Protein AF-A0A1H2ES72-F1 (afdb_monomer_lite)

Secondary structure (DSSP, 8-state):
-----------HHHHHHHHHHHHHTTS-HHHHHHHHHHHHHHHHT-----HHHH-TTTTS--

Sequence (62 aa):
MKTATLNLRINPALKEAVRIAANREHRSIANLVEVLIRQHCEQAGISIPDQAELFPGDSADE

pLDDT: mean 86.61, std 14.47, range [47.19, 97.81]

Foldseek 3Di:
DDDDDDDDDDDPVVVVVLVVVCVVVVHDSVVSVVVVVVVVCVVVVHDDDDPCVVCVPPPPDD

Radius of gyration: 15.14 Å; chains: 1; bounding box: 28×22×43 Å

InterPro domains:
  IPR010985 Ribbon-helix-helix [SSF47598] (3-47)

Structure (mmCIF, N/CA/C/O backbone):
data_AF-A0A1H2ES72-F1
#
_entry.id   AF-A0A1H2ES72-F1
#
loop_
_atom_site.group_PDB
_atom_site.id
_atom_site.type_symbol
_atom_site.label_atom_id
_atom_site.label_alt_id
_atom_site.label_comp_id
_atom_site.label_asym_id
_atom_site.label_entity_id
_atom_site.label_seq_id
_atom_site.pdbx_PDB_ins_code
_atom_site.Cartn_x
_atom_site.Cartn_y
_atom_site.Cartn_z
_atom_site.occupancy
_atom_site.B_iso_or_equiv
_atom_site.auth_seq_id
_atom_site.auth_comp_id
_atom_site.auth_asym_id
_atom_site.auth_atom_id
_atom_site.pdbx_PDB_model_num
ATOM 1 N N . MET A 1 1 ? -3.864 9.804 14.665 1.00 59.53 1 MET A N 1
ATOM 2 C CA . MET A 1 1 ? -3.912 8.666 13.724 1.00 59.53 1 MET A CA 1
ATOM 3 C C . MET A 1 1 ? -2.762 7.752 14.094 1.00 59.53 1 MET A C 1
ATOM 5 O O . MET A 1 1 ? -1.625 8.208 14.060 1.00 59.53 1 MET A O 1
ATOM 9 N N . LYS A 1 2 ? -3.045 6.544 14.585 1.00 75.81 2 LYS A N 1
ATOM 10 C CA . LYS A 1 2 ? -1.981 5.602 14.966 1.00 75.81 2 LYS A CA 1
ATOM 11 C C . LYS A 1 2 ? -1.427 4.997 13.674 1.00 75.81 2 LYS A C 1
ATOM 13 O O . LYS A 1 2 ? -2.137 4.931 12.680 1.00 75.81 2 LYS A O 1
ATOM 18 N N . THR A 1 3 ? -0.165 4.610 13.611 1.00 80.56 3 THR A N 1
ATOM 19 C CA . THR A 1 3 ? 0.394 3.985 12.399 1.00 80.56 3 THR A CA 1
ATOM 20 C C . THR A 1 3 ? 1.186 2.762 12.803 1.00 80.56 3 THR A C 1
ATOM 22 O O . THR A 1 3 ? 1.975 2.834 13.742 1.00 80.56 3 THR A O 1
ATOM 25 N N . ALA A 1 4 ? 0.990 1.653 12.096 1.00 85.25 4 ALA A N 1
ATOM 26 C CA . ALA A 1 4 ? 1.766 0.436 12.283 1.00 85.25 4 ALA A CA 1
ATOM 27 C C . ALA A 1 4 ? 2.725 0.247 11.101 1.00 85.25 4 ALA A C 1
ATOM 29 O O . ALA A 1 4 ? 2.383 0.542 9.956 1.00 85.25 4 ALA A O 1
ATOM 30 N N . THR A 1 5 ? 3.928 -0.255 11.374 1.00 88.94 5 THR A N 1
ATOM 31 C CA . THR A 1 5 ? 4.933 -0.513 10.337 1.00 88.94 5 THR A CA 1
ATOM 32 C C . THR A 1 5 ? 4.750 -1.910 9.751 1.00 88.94 5 THR A C 1
ATOM 34 O O . THR A 1 5 ? 4.856 -2.902 10.470 1.00 88.94 5 THR A O 1
ATOM 37 N N . LEU A 1 6 ? 4.562 -2.003 8.431 1.00 88.75 6 LEU A N 1
ATOM 38 C CA . LEU A 1 6 ? 4.550 -3.266 7.688 1.00 88.75 6 LEU A CA 1
ATOM 39 C C . LEU A 1 6 ? 5.919 -3.512 7.033 1.00 88.75 6 LEU A C 1
ATOM 41 O O . LEU A 1 6 ? 6.301 -2.815 6.094 1.00 88.75 6 LEU A O 1
ATOM 45 N N . ASN A 1 7 ? 6.660 -4.520 7.504 1.00 92.81 7 ASN A N 1
ATOM 46 C CA . ASN A 1 7 ? 7.908 -4.951 6.865 1.00 92.81 7 ASN A CA 1
ATOM 47 C C . ASN A 1 7 ? 7.620 -5.982 5.768 1.00 92.81 7 ASN A C 1
ATOM 49 O O . ASN A 1 7 ? 7.253 -7.119 6.057 1.00 92.81 7 ASN A O 1
ATOM 53 N N . LEU A 1 8 ? 7.820 -5.595 4.507 1.00 90.31 8 LEU A N 1
ATOM 54 C CA . LEU A 1 8 ? 7.531 -6.429 3.344 1.00 90.31 8 LEU A CA 1
ATOM 55 C C . LEU A 1 8 ? 8.819 -6.860 2.626 1.00 90.31 8 LEU A C 1
ATOM 57 O O . LEU A 1 8 ? 9.665 -6.033 2.284 1.00 90.31 8 LEU A O 1
ATOM 61 N N . ARG A 1 9 ? 8.939 -8.159 2.332 1.00 95.06 9 ARG A N 1
ATOM 62 C CA . ARG A 1 9 ? 9.976 -8.705 1.446 1.00 95.06 9 ARG A CA 1
ATOM 63 C C . ARG A 1 9 ? 9.365 -8.971 0.073 1.00 95.06 9 ARG A C 1
ATOM 65 O O . ARG A 1 9 ? 8.461 -9.788 -0.044 1.00 95.06 9 ARG A O 1
ATOM 72 N N . ILE A 1 10 ? 9.870 -8.298 -0.957 1.00 94.44 10 ILE A N 1
ATOM 73 C CA . ILE A 1 10 ? 9.439 -8.468 -2.352 1.00 94.44 10 ILE A CA 1
ATOM 74 C C . ILE A 1 10 ? 10.638 -8.566 -3.284 1.00 94.44 10 ILE A C 1
ATOM 76 O O . ILE A 1 10 ? 11.743 -8.134 -2.953 1.00 94.44 10 ILE A O 1
ATOM 80 N N . ASN A 1 11 ? 10.395 -9.112 -4.475 1.00 97.75 11 ASN A N 1
ATOM 81 C CA . ASN A 1 11 ? 11.373 -9.114 -5.552 1.00 97.75 11 ASN A CA 1
ATOM 82 C C . ASN A 1 11 ? 11.820 -7.664 -5.875 1.00 97.75 11 ASN A C 1
ATOM 84 O O . ASN A 1 11 ? 10.960 -6.784 -5.998 1.00 97.75 11 ASN A O 1
ATOM 88 N N . PRO A 1 12 ? 13.129 -7.394 -6.051 1.00 97.12 12 PRO A N 1
ATOM 89 C CA . PRO A 1 12 ? 13.631 -6.065 -6.406 1.00 97.12 12 PRO A CA 1
ATOM 90 C C . PRO A 1 12 ? 12.982 -5.453 -7.656 1.00 97.12 12 PRO A C 1
ATOM 92 O O . PRO A 1 12 ? 12.712 -4.254 -7.673 1.00 97.12 12 PRO A O 1
ATOM 95 N N . ALA A 1 13 ? 12.672 -6.262 -8.673 1.00 97.56 13 ALA A N 1
ATOM 96 C CA . ALA A 1 13 ? 12.000 -5.790 -9.883 1.00 97.56 13 ALA A CA 1
ATOM 97 C C . ALA A 1 13 ? 10.577 -5.288 -9.585 1.00 97.56 13 ALA A C 1
ATOM 99 O O . ALA A 1 13 ? 10.144 -4.270 -10.122 1.00 97.56 13 ALA A O 1
ATOM 100 N N . LEU A 1 14 ? 9.869 -5.957 -8.670 1.00 96.50 14 LEU A N 1
ATOM 101 C CA . LEU A 1 14 ? 8.531 -5.544 -8.253 1.00 96.50 14 LEU A CA 1
ATOM 102 C C . LEU A 1 14 ? 8.568 -4.247 -7.436 1.00 96.50 14 LEU A C 1
ATOM 104 O O . LEU A 1 14 ? 7.707 -3.386 -7.610 1.00 96.50 14 LEU A O 1
ATOM 108 N N . LYS A 1 15 ? 9.593 -4.073 -6.590 1.00 95.69 15 LYS A N 1
ATOM 109 C CA . LYS A 1 15 ? 9.821 -2.813 -5.866 1.00 95.69 15 LYS A CA 1
ATOM 110 C C . LYS A 1 15 ? 9.958 -1.639 -6.837 1.00 95.69 15 LYS A C 1
ATOM 112 O O . LYS A 1 15 ? 9.383 -0.579 -6.596 1.00 95.69 15 LYS A O 1
ATOM 117 N N . GLU A 1 16 ? 10.693 -1.831 -7.929 1.00 97.56 16 GLU A N 1
ATOM 118 C CA . GLU A 1 16 ? 10.884 -0.790 -8.938 1.00 97.56 16 GLU A CA 1
ATOM 119 C C . GLU A 1 16 ? 9.595 -0.493 -9.714 1.00 97.56 16 GLU A C 1
ATOM 121 O O . GLU A 1 16 ? 9.239 0.672 -9.893 1.00 97.56 16 GLU A O 1
ATOM 126 N N . ALA A 1 17 ? 8.836 -1.526 -10.087 1.00 97.31 17 ALA A N 1
ATOM 127 C CA . ALA A 1 17 ? 7.535 -1.354 -10.731 1.00 97.31 17 ALA A CA 1
ATOM 128 C C . ALA A 1 17 ? 6.563 -0.537 -9.858 1.00 97.31 17 ALA A C 1
ATOM 130 O O . ALA A 1 17 ? 5.959 0.425 -10.335 1.00 97.31 17 ALA A O 1
ATOM 131 N N . VAL A 1 18 ? 6.473 -0.857 -8.562 1.00 96.12 18 VAL A N 1
ATOM 132 C CA . VAL A 1 18 ? 5.653 -0.106 -7.597 1.00 96.12 18 VAL A CA 1
ATOM 133 C C . VAL A 1 18 ? 6.140 1.334 -7.430 1.00 96.12 18 VAL A C 1
ATOM 135 O O . VAL A 1 18 ? 5.320 2.247 -7.356 1.00 96.12 18 VAL A O 1
ATOM 138 N N . ARG A 1 19 ? 7.458 1.574 -7.415 1.00 96.81 19 ARG A N 1
ATOM 139 C CA . ARG A 1 19 ? 8.020 2.932 -7.356 1.00 96.81 19 ARG A CA 1
ATOM 140 C C . ARG A 1 19 ? 7.591 3.768 -8.562 1.00 96.81 19 ARG A C 1
ATOM 142 O O . ARG A 1 19 ? 7.208 4.925 -8.400 1.00 96.81 19 ARG A O 1
ATOM 149 N N . ILE A 1 20 ? 7.649 3.193 -9.763 1.00 97.81 20 ILE A N 1
ATOM 150 C CA . ILE A 1 20 ? 7.227 3.863 -10.998 1.00 97.81 20 ILE A CA 1
ATOM 151 C C . ILE A 1 20 ? 5.726 4.162 -10.956 1.00 97.81 20 ILE A C 1
ATOM 153 O O . ILE A 1 20 ? 5.339 5.292 -11.243 1.00 97.81 20 ILE A O 1
ATOM 157 N N . ALA A 1 21 ? 4.893 3.191 -10.572 1.00 97.31 21 ALA A N 1
ATOM 158 C CA . ALA A 1 21 ? 3.448 3.382 -10.454 1.00 97.31 21 ALA A CA 1
ATOM 159 C C . ALA A 1 21 ? 3.100 4.506 -9.463 1.00 97.31 21 ALA A C 1
ATOM 161 O O . ALA A 1 21 ? 2.398 5.449 -9.821 1.00 97.31 21 ALA A O 1
ATOM 162 N N . ALA A 1 22 ? 3.701 4.482 -8.271 1.00 97.31 22 ALA A N 1
ATOM 163 C CA . ALA A 1 22 ? 3.484 5.493 -7.240 1.00 97.31 22 ALA A CA 1
ATOM 164 C C . ALA A 1 22 ? 3.848 6.907 -7.730 1.00 97.31 22 ALA A C 1
ATOM 166 O O . ALA A 1 22 ? 3.082 7.851 -7.535 1.00 97.31 22 ALA A O 1
ATOM 167 N N . ASN A 1 23 ? 4.968 7.044 -8.451 1.00 97.50 23 ASN A N 1
ATOM 168 C CA . ASN A 1 23 ? 5.375 8.316 -9.052 1.00 97.50 23 ASN A CA 1
ATOM 169 C C . ASN A 1 23 ? 4.379 8.821 -10.106 1.00 97.50 23 ASN A C 1
ATOM 171 O O . ASN A 1 23 ? 4.107 10.019 -10.150 1.00 97.50 23 ASN A O 1
ATOM 175 N N . ARG A 1 24 ? 3.833 7.931 -10.946 1.00 97.44 24 ARG A N 1
ATOM 176 C CA . ARG A 1 24 ? 2.827 8.298 -11.962 1.00 97.44 24 ARG A CA 1
ATOM 177 C C . ARG A 1 24 ? 1.516 8.759 -11.330 1.00 97.44 24 ARG A C 1
ATOM 179 O O . ARG A 1 24 ? 0.838 9.602 -11.899 1.00 97.44 24 ARG A O 1
ATOM 186 N N . GLU A 1 25 ? 1.182 8.218 -10.164 1.00 95.75 25 GLU A N 1
ATOM 187 C CA . GLU A 1 25 ? -0.023 8.559 -9.402 1.00 95.75 25 GLU A CA 1
ATOM 188 C C . GLU A 1 25 ? 0.209 9.688 -8.380 1.00 95.75 25 GLU A C 1
ATOM 190 O O . GLU A 1 25 ? -0.679 9.976 -7.580 1.00 95.75 25 GLU A O 1
ATOM 195 N N . HIS A 1 26 ? 1.388 10.327 -8.391 1.00 96.06 26 HIS A N 1
ATOM 196 C CA . HIS A 1 26 ? 1.780 11.401 -7.467 1.00 96.06 26 HIS A CA 1
ATOM 197 C C . HIS A 1 26 ? 1.585 11.049 -5.983 1.00 96.06 26 HIS A C 1
ATOM 199 O O . HIS A 1 26 ? 1.229 11.894 -5.160 1.00 96.06 26 HIS A O 1
ATOM 205 N N . ARG A 1 27 ? 1.824 9.784 -5.627 1.00 94.31 27 ARG A N 1
ATOM 206 C CA . ARG A 1 27 ? 1.633 9.248 -4.276 1.00 94.31 27 ARG A CA 1
ATOM 207 C C . ARG A 1 27 ? 2.888 8.534 -3.798 1.00 94.31 27 ARG A C 1
ATOM 209 O O . ARG A 1 27 ? 3.742 8.130 -4.581 1.00 94.31 27 ARG A O 1
ATOM 216 N N . SER A 1 28 ? 3.017 8.376 -2.484 1.00 96.25 28 SER A N 1
ATOM 217 C CA . SER A 1 28 ? 4.103 7.577 -1.917 1.00 96.25 28 SER A CA 1
ATOM 218 C C . SER A 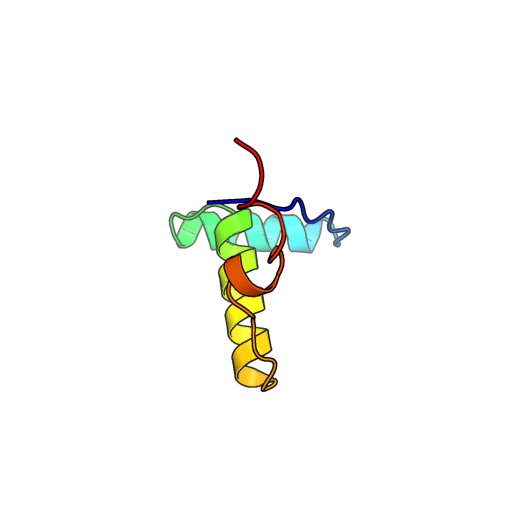1 28 ? 3.876 6.085 -2.180 1.00 96.25 28 SER A C 1
ATOM 220 O O . SER A 1 28 ? 2.741 5.631 -2.327 1.00 96.25 28 SER A O 1
ATOM 222 N N . ILE A 1 29 ? 4.955 5.295 -2.173 1.00 95.00 29 ILE A N 1
ATOM 223 C CA . ILE A 1 29 ? 4.868 3.828 -2.278 1.00 95.00 29 ILE A CA 1
ATOM 224 C C . ILE A 1 29 ? 3.977 3.251 -1.173 1.00 95.00 29 ILE A C 1
ATOM 226 O O . ILE A 1 29 ? 3.158 2.382 -1.447 1.00 95.00 29 ILE A O 1
ATOM 230 N N . ALA A 1 30 ? 4.111 3.747 0.061 1.00 93.69 30 ALA A N 1
ATOM 231 C CA . ALA A 1 30 ? 3.312 3.278 1.190 1.00 93.69 30 ALA A CA 1
ATOM 232 C C . ALA A 1 30 ? 1.813 3.502 0.947 1.00 93.69 30 ALA A C 1
ATOM 234 O O . ALA A 1 30 ? 1.021 2.580 1.113 1.00 93.69 30 ALA A O 1
ATOM 235 N N . ASN A 1 31 ? 1.436 4.692 0.470 1.00 94.25 31 ASN A N 1
ATOM 236 C CA . ASN A 1 31 ? 0.043 4.994 0.168 1.00 94.25 31 ASN A CA 1
ATOM 237 C C . ASN A 1 31 ? -0.477 4.211 -1.052 1.00 94.25 31 ASN A C 1
ATOM 239 O O . ASN A 1 31 ? -1.649 3.840 -1.091 1.00 94.25 31 ASN A O 1
ATOM 243 N N . LEU A 1 32 ? 0.376 3.921 -2.042 1.00 95.50 32 LEU A N 1
ATOM 244 C CA . LEU A 1 32 ? 0.014 3.017 -3.135 1.00 95.50 32 LEU A CA 1
ATOM 245 C C . LEU A 1 32 ? -0.281 1.606 -2.635 1.00 95.50 32 LEU A C 1
ATOM 247 O O . LEU A 1 32 ? -1.336 1.056 -2.942 1.00 95.50 32 LEU A O 1
ATOM 251 N N . VAL A 1 33 ? 0.613 1.051 -1.823 1.00 94.56 33 VAL A N 1
ATOM 252 C CA . VAL A 1 33 ? 0.442 -0.279 -1.233 1.00 94.56 33 VAL A CA 1
ATOM 253 C C . VAL A 1 33 ? -0.808 -0.338 -0.352 1.00 94.56 33 VAL A C 1
ATOM 255 O O . VAL A 1 33 ? -1.552 -1.306 -0.443 1.00 94.56 33 VAL A O 1
ATOM 258 N N . GLU A 1 34 ? -1.092 0.698 0.440 1.00 93.19 34 GLU A N 1
ATOM 259 C CA . GLU A 1 34 ? -2.302 0.755 1.268 1.00 93.19 34 GLU A CA 1
ATOM 260 C C . GLU A 1 34 ? -3.589 0.688 0.432 1.00 93.19 34 GLU A C 1
ATOM 262 O O . GLU A 1 34 ? -4.485 -0.097 0.741 1.00 93.19 34 GLU A O 1
ATOM 267 N N . VAL A 1 35 ? -3.669 1.461 -0.656 1.00 93.56 35 VAL A N 1
ATOM 268 C CA . VAL A 1 35 ? -4.830 1.434 -1.561 1.00 93.56 35 VAL A CA 1
ATOM 269 C C . VAL A 1 35 ? -4.979 0.066 -2.222 1.00 93.56 35 VAL A C 1
ATOM 271 O O . VAL A 1 35 ? -6.088 -0.461 -2.265 1.00 93.56 35 VAL A O 1
ATOM 274 N N . LEU A 1 36 ? -3.879 -0.534 -2.686 1.00 94.31 36 LEU A N 1
ATOM 275 C CA . LEU A 1 36 ? -3.905 -1.864 -3.302 1.00 94.31 36 LEU A CA 1
ATOM 276 C C . LEU A 1 36 ? -4.363 -2.946 -2.313 1.00 94.31 36 LEU A C 1
ATOM 278 O O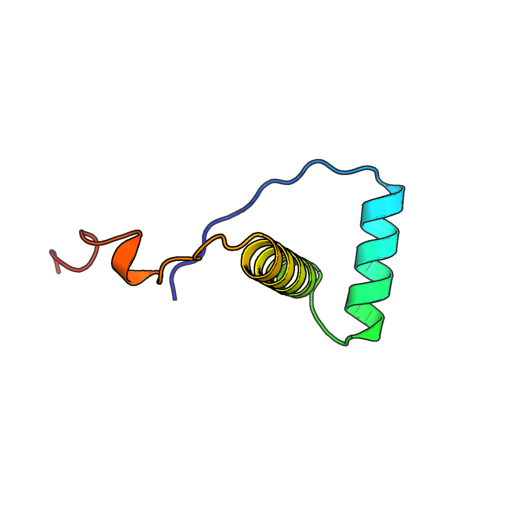 . LEU A 1 36 ? -5.165 -3.803 -2.676 1.00 94.31 36 LEU A O 1
ATOM 282 N N . ILE A 1 37 ? -3.900 -2.891 -1.059 1.00 94.06 37 ILE A N 1
ATOM 283 C CA . ILE A 1 37 ? -4.351 -3.804 0.001 1.00 94.06 37 ILE A CA 1
ATOM 284 C C . ILE A 1 37 ? -5.848 -3.612 0.259 1.00 94.06 37 ILE A C 1
ATOM 286 O O . ILE A 1 37 ? -6.583 -4.595 0.305 1.00 94.06 37 ILE A O 1
ATOM 290 N N . ARG A 1 38 ? -6.319 -2.363 0.371 1.00 93.44 38 ARG A N 1
ATOM 291 C CA . ARG A 1 38 ? -7.738 -2.062 0.606 1.00 93.44 38 ARG A CA 1
ATOM 292 C C . ARG A 1 38 ? -8.632 -2.593 -0.512 1.00 93.44 38 ARG A C 1
ATOM 294 O O . ARG A 1 38 ? -9.620 -3.258 -0.220 1.00 93.44 38 ARG A O 1
ATOM 301 N N . GLN A 1 39 ? -8.256 -2.348 -1.765 1.00 95.69 39 GLN A N 1
ATOM 302 C CA . GLN A 1 39 ? -8.978 -2.849 -2.937 1.00 95.69 39 GLN A CA 1
ATOM 303 C C . GLN A 1 39 ? -9.016 -4.378 -2.967 1.00 95.69 39 GLN A C 1
ATOM 305 O O . GLN A 1 39 ? -10.061 -4.963 -3.238 1.00 95.69 39 GLN A O 1
ATOM 310 N N . HIS A 1 40 ? -7.896 -5.035 -2.654 1.00 96.12 40 HIS A N 1
ATOM 311 C CA . HIS A 1 40 ? -7.852 -6.492 -2.585 1.00 96.12 40 HIS A CA 1
ATOM 312 C C . HIS A 1 40 ? -8.777 -7.040 -1.491 1.00 96.12 40 HIS A C 1
ATOM 314 O O . HIS A 1 40 ? -9.532 -7.975 -1.745 1.00 96.12 40 HIS A O 1
ATOM 320 N N . CYS A 1 41 ? -8.751 -6.448 -0.293 1.00 96.00 41 CYS A N 1
ATOM 321 C CA . CYS A 1 41 ? -9.633 -6.833 0.806 1.00 96.00 41 CYS A CA 1
ATOM 322 C C . CYS A 1 41 ? -11.110 -6.658 0.437 1.00 96.00 41 CYS A C 1
ATOM 324 O O . CYS A 1 41 ? -11.891 -7.579 0.647 1.00 96.00 41 CYS A O 1
ATOM 326 N N . GLU A 1 42 ? -11.480 -5.534 -0.175 1.00 94.81 42 GLU A N 1
ATOM 327 C CA . GLU A 1 42 ? -12.845 -5.282 -0.646 1.00 94.81 42 GLU A CA 1
ATOM 328 C C . GLU A 1 42 ? -13.303 -6.345 -1.656 1.00 94.81 42 GLU A C 1
ATOM 330 O O . GLU A 1 42 ? -14.358 -6.954 -1.485 1.00 94.81 42 GLU A O 1
ATOM 335 N N . GLN A 1 43 ? -12.474 -6.642 -2.661 1.00 96.62 43 GLN A N 1
ATOM 336 C CA . GLN A 1 43 ? -12.758 -7.673 -3.666 1.00 96.62 43 GLN A CA 1
ATOM 337 C C . GLN A 1 43 ? -12.844 -9.084 -3.070 1.00 96.62 43 GLN A C 1
ATOM 339 O O . GLN A 1 43 ? -13.602 -9.918 -3.563 1.00 96.62 43 GLN A O 1
ATOM 344 N N . ALA A 1 44 ? -12.072 -9.356 -2.018 1.00 97.06 44 ALA A N 1
ATOM 345 C CA . ALA A 1 44 ? -12.069 -10.629 -1.307 1.00 97.06 44 ALA A CA 1
ATOM 346 C C . ALA A 1 44 ? -13.159 -10.729 -0.219 1.00 97.06 44 ALA A C 1
ATOM 348 O O . ALA A 1 44 ? -13.292 -11.785 0.398 1.00 97.06 44 ALA A O 1
ATOM 349 N N . GLY A 1 45 ? -13.920 -9.659 0.044 1.00 95.38 45 GLY A N 1
ATOM 350 C CA . GLY A 1 45 ? -14.911 -9.611 1.126 1.00 95.38 45 GLY A CA 1
ATOM 351 C C . GLY A 1 45 ? -14.303 -9.579 2.535 1.00 95.38 45 GLY A C 1
ATOM 352 O O . GLY A 1 45 ? -14.944 -10.000 3.495 1.00 95.38 45 GLY A O 1
ATOM 353 N N . ILE A 1 46 ? -13.059 -9.114 2.671 1.00 95.12 46 ILE A N 1
ATOM 354 C CA . ILE A 1 46 ? -12.350 -8.976 3.946 1.00 95.12 46 ILE A CA 1
ATOM 355 C C . ILE A 1 46 ? -12.614 -7.575 4.507 1.00 95.12 46 ILE A C 1
ATOM 357 O O . ILE A 1 46 ? -12.132 -6.580 3.964 1.00 95.12 46 ILE A O 1
ATOM 361 N N . SER A 1 47 ? -13.341 -7.491 5.622 1.00 91.06 47 SER A N 1
ATOM 362 C CA . SER A 1 47 ? -13.555 -6.224 6.330 1.00 91.06 47 SER A CA 1
ATOM 363 C C . SER A 1 47 ? -12.258 -5.721 6.967 1.00 91.06 47 SER A C 1
ATOM 365 O O . SER A 1 47 ? -11.596 -6.454 7.701 1.00 91.06 47 SER A O 1
ATOM 367 N N . ILE A 1 48 ? -11.912 -4.456 6.712 1.00 88.75 48 ILE A N 1
ATOM 368 C CA . ILE A 1 48 ? -10.808 -3.762 7.386 1.00 88.75 48 ILE A CA 1
ATOM 369 C C . ILE A 1 48 ? -11.409 -2.974 8.558 1.00 88.75 48 ILE A C 1
ATOM 371 O O . ILE A 1 48 ? -12.132 -2.014 8.290 1.00 88.75 48 ILE A O 1
ATOM 375 N N . PRO A 1 49 ? -11.144 -3.366 9.818 1.00 83.56 49 PRO A N 1
ATOM 376 C CA . PRO A 1 49 ? -11.688 -2.685 10.990 1.00 83.56 49 PRO A CA 1
ATOM 377 C C . PRO A 1 49 ? -11.098 -1.282 11.153 1.00 83.56 49 PRO A C 1
ATOM 379 O O . PRO A 1 49 ? -9.960 -1.013 10.740 1.00 83.56 49 PRO A O 1
ATOM 382 N N . ASP A 1 50 ? -11.859 -0.395 11.789 1.00 76.94 50 ASP A N 1
ATOM 383 C CA . ASP A 1 50 ? -11.383 0.945 12.114 1.00 76.94 50 ASP A CA 1
ATOM 384 C C . ASP A 1 50 ? -10.299 0.891 13.199 1.00 76.94 50 ASP A C 1
ATOM 386 O O . ASP A 1 50 ? -10.249 -0.008 14.042 1.00 76.94 50 ASP A O 1
ATOM 390 N N . GLN A 1 51 ? -9.405 1.886 13.221 1.00 68.00 51 GLN A N 1
ATOM 391 C CA . GLN A 1 51 ? -8.304 1.910 14.197 1.00 68.00 51 GLN A CA 1
ATOM 392 C C . GLN A 1 51 ? -8.778 1.851 15.652 1.00 68.00 51 GLN A C 1
ATOM 394 O O . GLN A 1 51 ? -8.072 1.303 16.495 1.00 68.00 51 GLN A O 1
ATOM 399 N N . ALA A 1 52 ? -9.953 2.414 15.942 1.00 64.94 52 ALA A N 1
ATOM 400 C CA . ALA A 1 52 ? -10.554 2.374 17.271 1.00 64.94 52 ALA A CA 1
ATOM 401 C C . ALA A 1 52 ? -10.932 0.943 17.695 1.00 64.94 52 ALA A C 1
ATOM 403 O O . ALA A 1 52 ? -10.816 0.602 18.868 1.00 64.94 52 ALA A O 1
ATOM 404 N N . GLU A 1 53 ? -11.317 0.091 16.743 1.00 67.25 53 GLU A N 1
ATOM 405 C CA . GLU A 1 53 ? -11.686 -1.306 16.993 1.00 67.25 53 GLU A CA 1
ATOM 406 C C . GLU A 1 53 ? -10.453 -2.198 17.198 1.00 67.25 53 GLU A C 1
ATOM 408 O O . GLU A 1 53 ? -10.509 -3.186 17.926 1.00 67.25 53 GLU A O 1
ATOM 413 N N . LEU A 1 54 ? -9.320 -1.836 16.587 1.00 67.69 54 LEU A N 1
ATOM 414 C CA . LEU A 1 54 ? -8.052 -2.565 16.705 1.00 67.69 54 LEU A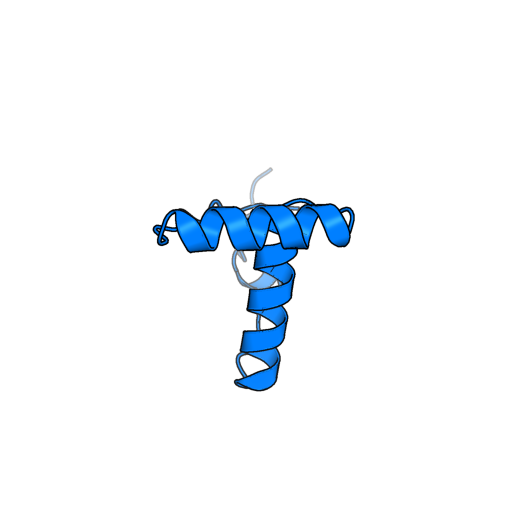 CA 1
ATOM 415 C C . LEU A 1 54 ? -7.303 -2.278 18.018 1.00 67.69 54 LEU A C 1
ATOM 417 O O . LEU A 1 54 ? -6.543 -3.128 18.480 1.00 67.69 54 LEU A O 1
ATOM 421 N N . PHE A 1 55 ? -7.507 -1.099 18.619 1.00 69.81 55 PHE A N 1
ATOM 422 C CA . PHE A 1 55 ? -6.837 -0.666 19.854 1.00 69.81 55 PHE A CA 1
ATOM 423 C C . PHE A 1 55 ? -7.836 -0.145 20.908 1.00 69.81 55 PHE A C 1
ATOM 425 O O . PHE A 1 55 ? -7.758 1.023 21.297 1.00 69.81 55 PHE A O 1
ATOM 432 N N . PRO A 1 56 ? -8.761 -0.986 21.408 1.00 59.16 56 PRO A N 1
ATOM 433 C CA . PRO A 1 56 ? -9.851 -0.548 22.287 1.00 59.16 56 PRO A CA 1
ATOM 434 C C . PRO A 1 56 ? -9.402 -0.084 23.688 1.00 59.16 56 PRO A C 1
ATOM 436 O O . PRO A 1 56 ? -10.205 0.474 24.426 1.00 59.16 56 PRO A O 1
A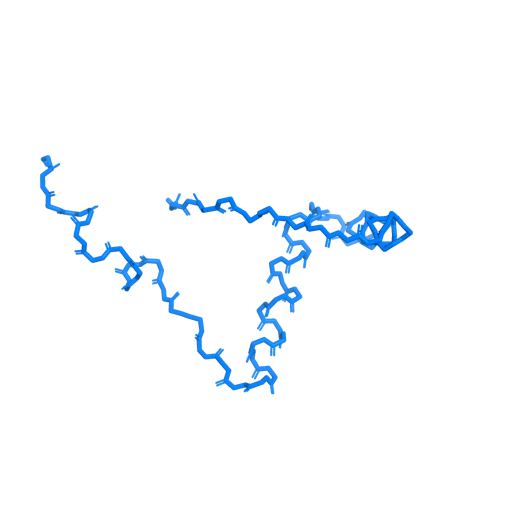TOM 439 N N . GLY A 1 57 ? -8.139 -0.311 24.073 1.00 59.88 57 GLY A N 1
ATOM 440 C C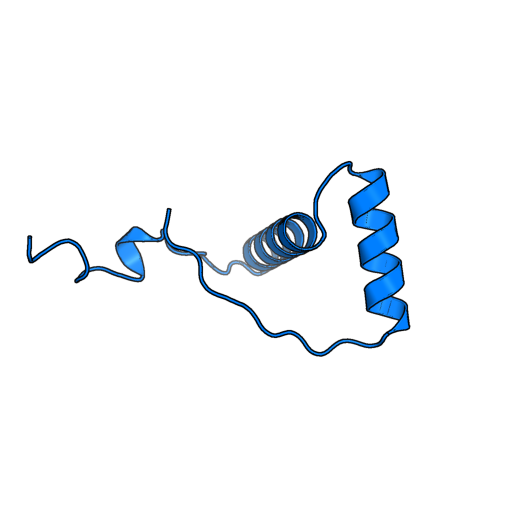A . GLY A 1 57 ? -7.608 -0.022 25.415 1.00 59.88 57 GLY A CA 1
ATOM 441 C C . GLY A 1 57 ? -6.675 1.186 25.520 1.00 59.88 57 GLY A C 1
ATOM 442 O O . GLY A 1 57 ? -6.118 1.418 26.580 1.00 59.88 57 GLY A O 1
ATOM 443 N N . ASP A 1 58 ? -6.476 1.946 24.446 1.00 57.91 58 ASP A N 1
ATOM 444 C CA . ASP A 1 58 ? -5.460 3.012 24.381 1.00 57.91 58 ASP A CA 1
ATOM 445 C C . ASP A 1 58 ? -6.133 4.405 24.405 1.00 57.91 58 ASP A C 1
ATOM 447 O O . ASP A 1 58 ? -5.802 5.315 23.642 1.00 57.91 58 ASP A O 1
ATOM 451 N N . SER A 1 59 ? -7.209 4.488 25.200 1.00 57.56 59 SER A N 1
ATOM 452 C CA . SER A 1 59 ? -8.049 5.664 25.509 1.00 57.56 59 SER A CA 1
ATOM 453 C C . SER A 1 59 ? -8.437 5.723 26.997 1.00 57.56 59 SER A C 1
ATOM 455 O O . SER A 1 59 ? -9.276 6.535 27.377 1.00 57.56 59 SER A O 1
ATOM 457 N N . ALA A 1 60 ? -7.858 4.859 27.833 1.00 56.94 60 ALA A N 1
ATOM 458 C CA . ALA A 1 60 ? -7.928 4.945 29.284 1.00 56.94 60 ALA A CA 1
ATOM 459 C C . ALA A 1 60 ? -6.492 5.142 29.781 1.00 56.94 60 ALA A C 1
ATOM 461 O O . ALA A 1 60 ? -5.610 4.417 29.337 1.00 56.94 60 ALA A O 1
ATOM 462 N N . ASP A 1 61 ? -6.299 6.128 30.654 1.00 51.47 61 ASP A N 1
ATOM 463 C CA . ASP A 1 61 ? -5.026 6.610 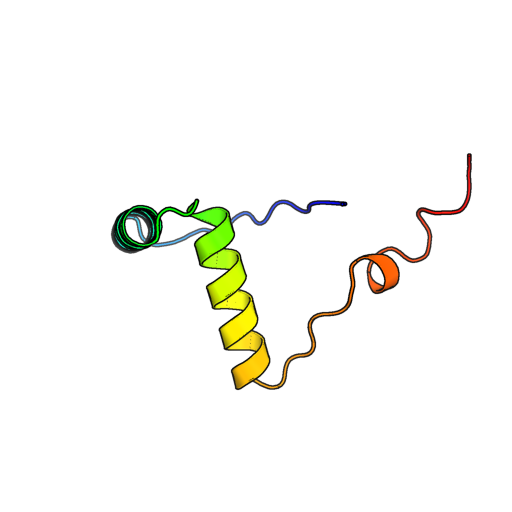31.212 1.00 51.47 61 ASP A CA 1
ATOM 464 C C . ASP A 1 61 ? -4.289 7.681 30.379 1.00 51.47 61 ASP A C 1
ATOM 466 O O . ASP A 1 61 ? -3.224 7.439 29.817 1.00 51.47 61 ASP A O 1
ATOM 470 N N . GLU A 1 62 ? -4.860 8.896 30.335 1.00 47.19 62 GLU A N 1
ATOM 471 C CA . GLU A 1 62 ? -4.272 10.080 31.008 1.00 47.19 62 GLU A CA 1
ATOM 472 C C . GLU A 1 62 ? -5.339 11.147 31.321 1.00 47.19 62 GLU A C 1
ATOM 474 O O . GLU A 1 62 ? -6.217 11.391 30.458 1.00 47.19 62 GLU A O 1
#

Organism: NCBI:txid364197